Protein AF-A0A1J4S9E7-F1 (afdb_monomer)

Foldseek 3Di:
DPDFPDKDFLFWFFAFPVRDGDDAPPDPAREGAHYFVLNQVRCVVNVNNVGGDGIDTDILVNQCCCLPVHPDWYFYFLSSLVSNVVSCVSRVFAFDPVLSVVRDNPGGTGDRTPNNGHPD

Structure (mmCIF, N/CA/C/O backbone):
data_AF-A0A1J4S9E7-F1
#
_entry.id   AF-A0A1J4S9E7-F1
#
loop_
_atom_site.group_PDB
_atom_site.id
_atom_site.type_symbol
_atom_sit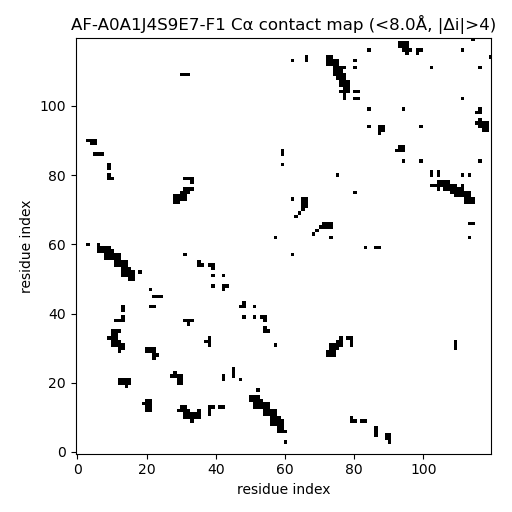e.label_atom_id
_atom_site.label_alt_id
_atom_site.label_comp_id
_atom_site.label_asym_id
_atom_site.label_entity_id
_atom_site.label_seq_id
_atom_site.pdbx_PDB_ins_code
_atom_site.Cartn_x
_atom_site.Cartn_y
_atom_site.Cartn_z
_atom_site.occupancy
_atom_site.B_iso_or_equiv
_atom_site.auth_seq_id
_atom_site.auth_comp_id
_atom_site.auth_asym_id
_atom_site.auth_atom_id
_atom_site.pdbx_PDB_model_num
ATOM 1 N N . MET A 1 1 ? -22.422 -2.153 -0.908 1.00 58.19 1 MET A N 1
ATOM 2 C CA . MET A 1 1 ? -21.519 -1.445 0.032 1.00 58.19 1 MET A CA 1
ATOM 3 C C . MET A 1 1 ? -22.190 -0.205 0.615 1.00 58.19 1 MET A C 1
ATOM 5 O O . MET A 1 1 ? -22.806 0.548 -0.131 1.00 58.19 1 MET A O 1
ATOM 9 N N . ARG A 1 2 ? -22.073 0.030 1.932 1.00 63.53 2 ARG A N 1
ATOM 10 C CA . ARG A 1 2 ? -22.443 1.323 2.545 1.00 63.53 2 ARG A CA 1
ATOM 11 C C . ARG A 1 2 ? -21.593 2.437 1.918 1.00 63.53 2 ARG A C 1
ATOM 13 O O . ARG A 1 2 ? -20.400 2.246 1.705 1.00 63.53 2 ARG A O 1
ATOM 20 N N . LYS A 1 3 ? -22.194 3.596 1.633 1.00 80.75 3 LYS A N 1
ATOM 21 C CA . LYS A 1 3 ? -21.470 4.763 1.107 1.00 80.75 3 LYS A CA 1
ATOM 22 C C . LYS A 1 3 ? -20.422 5.220 2.131 1.00 80.75 3 LYS A C 1
ATOM 24 O O . LYS A 1 3 ? -20.771 5.465 3.286 1.00 80.75 3 LYS A O 1
ATOM 29 N N . LEU A 1 4 ? -19.160 5.336 1.710 1.00 87.38 4 LEU A N 1
ATOM 30 C CA . LEU A 1 4 ? -18.090 5.880 2.550 1.00 87.38 4 LEU A CA 1
ATOM 31 C C . LEU A 1 4 ? -18.419 7.330 2.928 1.00 87.38 4 LEU A C 1
ATOM 33 O O . LEU A 1 4 ? -18.807 8.130 2.075 1.00 87.38 4 LEU A O 1
ATOM 37 N N . LYS A 1 5 ? -18.233 7.678 4.203 1.00 89.19 5 LYS A N 1
ATOM 38 C CA . LYS A 1 5 ? -18.329 9.062 4.697 1.00 89.19 5 LYS A CA 1
ATOM 39 C C . LYS A 1 5 ? -17.180 9.915 4.161 1.00 89.19 5 LYS A C 1
ATOM 41 O O . LYS A 1 5 ? -17.343 11.109 3.937 1.00 89.19 5 LYS A O 1
ATOM 46 N N . HIS A 1 6 ? -16.018 9.298 3.969 1.00 87.31 6 HIS A N 1
ATOM 47 C CA . HIS A 1 6 ? -14.810 9.939 3.476 1.00 87.31 6 HIS A CA 1
ATOM 48 C C . HIS A 1 6 ? -13.997 8.929 2.665 1.00 87.31 6 HIS A C 1
ATOM 50 O O . HIS A 1 6 ? -13.679 7.854 3.167 1.00 87.31 6 HIS A O 1
ATOM 56 N N . ASN A 1 7 ? -13.639 9.269 1.431 1.00 91.94 7 ASN A N 1
ATOM 57 C CA . ASN A 1 7 ? -12.816 8.421 0.573 1.00 91.94 7 ASN A CA 1
ATOM 58 C C . ASN A 1 7 ? -11.507 9.157 0.255 1.00 91.94 7 AS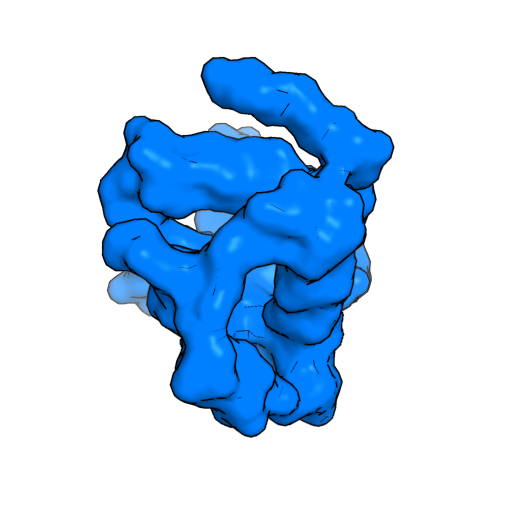N A C 1
ATOM 60 O O . ASN A 1 7 ? -11.457 9.856 -0.751 1.00 91.94 7 ASN A O 1
ATOM 64 N N . PRO A 1 8 ? -10.490 9.113 1.134 1.00 95.00 8 PRO A N 1
ATOM 65 C CA . PRO A 1 8 ? -9.207 9.744 0.858 1.00 95.00 8 PRO A CA 1
ATOM 66 C C . PRO A 1 8 ? -8.335 8.870 -0.045 1.00 95.00 8 PRO A C 1
ATOM 68 O O . PRO A 1 8 ? -8.462 7.642 -0.049 1.00 95.00 8 PRO A O 1
ATOM 71 N N . SER A 1 9 ? -7.389 9.511 -0.730 1.00 96.50 9 SER A N 1
ATOM 72 C CA . SER A 1 9 ? -6.223 8.821 -1.278 1.00 96.50 9 SER A CA 1
ATOM 73 C C . SER A 1 9 ? -5.337 8.321 -0.132 1.00 96.50 9 SER A C 1
ATOM 75 O O . SER A 1 9 ? -5.010 9.060 0.804 1.00 96.50 9 SER A O 1
ATOM 77 N N . ILE A 1 10 ? -4.984 7.042 -0.186 1.00 97.19 10 ILE A N 1
ATOM 78 C CA . ILE A 1 10 ? -4.128 6.361 0.782 1.00 97.19 10 ILE A CA 1
ATOM 79 C C . ILE A 1 10 ? -2.670 6.406 0.323 1.00 97.19 10 ILE A C 1
ATOM 81 O O . ILE A 1 10 ? -1.766 6.629 1.135 1.00 97.19 10 ILE A O 1
ATOM 85 N N . GLY A 1 11 ? -2.438 6.285 -0.981 1.00 97.00 11 GLY A N 1
ATOM 86 C CA . GLY A 1 11 ? -1.114 6.342 -1.581 1.00 97.00 11 GLY A CA 1
ATOM 87 C C . GLY A 1 11 ? -1.168 6.150 -3.087 1.00 97.00 11 GLY A C 1
ATOM 88 O O . GLY A 1 11 ? -2.184 6.439 -3.718 1.00 97.00 11 GLY A O 1
ATOM 89 N N . TYR A 1 12 ? -0.062 5.675 -3.647 1.00 97.62 12 TYR A N 1
ATOM 90 C CA . TYR A 1 12 ? 0.134 5.567 -5.083 1.00 97.62 12 TYR A CA 1
ATOM 91 C C . TYR A 1 12 ? 0.718 4.211 -5.466 1.00 97.62 12 TYR A C 1
ATOM 93 O O . TYR A 1 12 ? 1.683 3.752 -4.852 1.00 97.62 12 TYR A O 1
ATOM 101 N N . HIS A 1 13 ? 0.158 3.609 -6.509 1.00 96.50 13 HIS A N 1
ATOM 102 C CA . HIS A 1 13 ? 0.732 2.462 -7.202 1.00 96.50 13 HIS A CA 1
ATOM 103 C C . HIS A 1 13 ? 1.626 2.927 -8.345 1.00 96.50 13 HIS A C 1
ATOM 105 O O . HIS A 1 13 ? 1.322 3.914 -9.017 1.00 96.50 13 HIS A O 1
ATOM 111 N N . ALA A 1 14 ? 2.692 2.178 -8.603 1.00 96.62 14 ALA A N 1
ATOM 112 C CA . ALA A 1 14 ? 3.365 2.213 -9.892 1.00 96.62 14 ALA A CA 1
ATOM 113 C C . ALA A 1 14 ? 2.555 1.366 -10.875 1.00 96.62 14 ALA A C 1
ATOM 115 O O . ALA A 1 14 ? 2.215 0.231 -10.552 1.00 96.62 14 ALA A O 1
ATOM 116 N N . ILE A 1 15 ? 2.214 1.922 -12.034 1.00 96.56 15 ILE A N 1
ATOM 117 C CA . ILE A 1 15 ? 1.352 1.274 -13.023 1.00 96.56 15 ILE A CA 1
ATOM 118 C C . ILE A 1 15 ? 2.105 1.163 -14.343 1.00 96.56 15 ILE A C 1
ATOM 120 O O . ILE A 1 15 ? 2.751 2.125 -14.774 1.00 96.56 15 ILE A O 1
ATOM 124 N N . ASP A 1 16 ? 2.013 -0.002 -14.976 1.00 96.31 16 ASP A N 1
ATOM 125 C CA . ASP A 1 16 ? 2.622 -0.274 -16.271 1.00 96.31 16 ASP A CA 1
ATOM 126 C C . ASP A 1 16 ? 1.732 0.103 -17.465 1.00 96.31 16 ASP A C 1
ATOM 128 O O . ASP A 1 16 ? 0.592 0.555 -17.329 1.00 96.31 16 ASP A O 1
ATOM 132 N N . LYS A 1 17 ? 2.266 -0.070 -18.675 1.00 94.44 17 LYS A N 1
ATOM 133 C CA . LYS A 1 17 ? 1.553 0.222 -19.932 1.00 94.44 17 LYS A CA 1
ATOM 134 C C . LYS A 1 17 ? 0.333 -0.670 -20.181 1.00 94.44 17 LYS A C 1
ATOM 136 O O . LYS A 1 17 ? -0.493 -0.325 -21.020 1.00 94.44 17 LYS A O 1
ATOM 141 N N . THR A 1 18 ? 0.221 -1.797 -19.482 1.00 95.31 18 THR A N 1
ATOM 142 C CA . THR A 1 18 ? -0.948 -2.689 -19.518 1.00 95.31 18 THR A CA 1
ATOM 143 C C . THR A 1 18 ? -1.994 -2.324 -18.465 1.00 95.31 18 THR A C 1
ATOM 145 O O . THR A 1 18 ? -3.024 -2.984 -18.382 1.00 95.31 18 THR A O 1
ATOM 148 N N . LEU A 1 19 ? -1.759 -1.244 -17.708 1.00 92.88 19 LEU A N 1
ATOM 149 C CA . LEU A 1 19 ? -2.567 -0.798 -16.573 1.00 92.88 19 LEU A CA 1
ATOM 150 C C . LEU A 1 19 ? -2.523 -1.753 -15.370 1.00 92.88 19 LEU A C 1
ATOM 152 O O . LEU A 1 19 ? -3.424 -1.731 -14.533 1.00 92.88 19 LEU A O 1
ATOM 156 N N . SER A 1 20 ? -1.453 -2.541 -15.250 1.00 92.44 20 SER A N 1
ATOM 157 C CA . SER A 1 20 ? -1.215 -3.436 -14.115 1.00 92.44 20 SER A CA 1
ATOM 158 C C . SER A 1 20 ? -0.357 -2.759 -13.046 1.00 92.44 20 SER A C 1
ATOM 160 O O . SER A 1 20 ? 0.503 -1.927 -13.354 1.00 92.44 20 SER A O 1
ATOM 162 N N . VAL A 1 21 ? -0.580 -3.111 -11.775 1.00 93.69 21 VAL A N 1
ATOM 163 C CA . VAL A 1 21 ? 0.269 -2.654 -10.665 1.00 93.69 21 VAL A CA 1
ATOM 164 C C . VAL A 1 21 ? 1.630 -3.337 -10.762 1.00 93.69 21 VAL A C 1
ATOM 166 O O . VAL A 1 21 ? 1.728 -4.554 -10.878 1.00 93.69 21 VAL A O 1
ATOM 169 N N . MET A 1 22 ? 2.692 -2.542 -10.695 1.00 94.50 22 MET A N 1
ATOM 170 C CA . MET A 1 22 ? 4.062 -3.034 -10.692 1.00 94.50 22 MET A CA 1
ATOM 171 C C . MET A 1 22 ? 4.482 -3.447 -9.282 1.00 94.50 22 MET A C 1
ATOM 173 O O . MET A 1 22 ? 4.480 -2.625 -8.361 1.00 94.50 22 MET A O 1
ATOM 177 N N . GLY A 1 23 ? 4.909 -4.699 -9.142 1.00 92.44 23 GLY A N 1
ATOM 178 C CA . GLY A 1 23 ? 5.502 -5.248 -7.926 1.00 92.44 23 GLY A CA 1
ATOM 179 C C . GLY A 1 23 ? 6.954 -5.699 -8.123 1.00 92.44 23 GLY A C 1
ATOM 180 O O . GLY A 1 23 ? 7.471 -5.689 -9.246 1.00 92.44 23 GLY A O 1
ATOM 181 N N . PRO A 1 24 ? 7.632 -6.112 -7.037 1.00 89.94 24 PRO A N 1
ATOM 182 C CA . PRO A 1 24 ? 8.920 -6.789 -7.127 1.00 89.94 24 PRO A CA 1
ATOM 183 C C . PRO A 1 24 ? 8.847 -8.026 -8.048 1.00 89.94 24 PRO A C 1
ATOM 185 O O . PRO A 1 24 ? 7.860 -8.769 -7.985 1.00 89.94 24 PRO A O 1
ATOM 188 N N . PRO A 1 25 ? 9.879 -8.301 -8.869 1.00 87.31 25 PRO A N 1
ATOM 189 C CA . PRO A 1 25 ? 9.881 -9.451 -9.771 1.00 87.31 25 PRO A CA 1
ATOM 190 C C . PRO A 1 25 ? 9.674 -10.785 -9.042 1.00 87.31 25 PRO A C 1
ATOM 192 O O . PRO A 1 25 ? 10.276 -11.026 -7.996 1.00 87.31 25 PRO A O 1
ATOM 195 N N . GLY A 1 26 ? 8.852 -11.666 -9.619 1.00 85.69 26 GLY A N 1
ATOM 196 C CA . GLY A 1 26 ? 8.553 -12.982 -9.041 1.00 85.69 26 GLY A CA 1
ATOM 197 C C . GLY A 1 26 ? 7.620 -12.943 -7.827 1.00 85.69 26 GLY A C 1
ATOM 198 O O . GLY A 1 26 ? 7.529 -13.933 -7.106 1.00 85.69 26 GLY A O 1
ATOM 199 N N . THR A 1 27 ? 6.945 -11.817 -7.589 1.00 83.12 27 THR A N 1
ATOM 200 C CA . THR A 1 27 ? 5.983 -11.657 -6.496 1.00 83.12 27 THR A CA 1
ATOM 201 C C . THR A 1 27 ? 4.623 -11.216 -7.029 1.00 83.12 27 THR A C 1
ATOM 203 O O .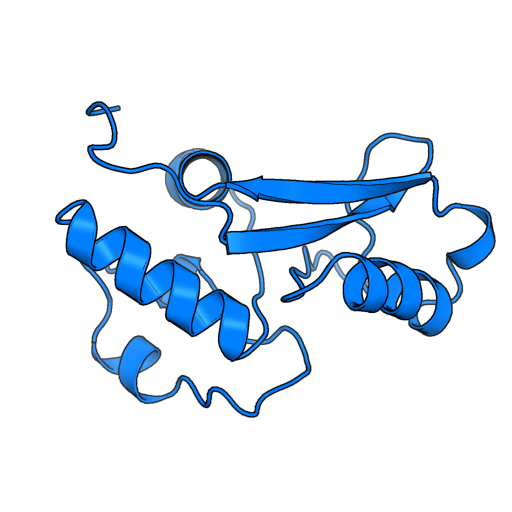 THR A 1 27 ? 4.543 -10.562 -8.064 1.00 83.12 27 THR A O 1
ATOM 206 N N . GLU A 1 28 ? 3.559 -11.539 -6.297 1.00 81.56 28 GLU A N 1
ATOM 207 C CA . GLU A 1 28 ? 2.188 -11.071 -6.571 1.00 81.56 28 GLU A CA 1
ATOM 208 C C . GLU A 1 28 ? 1.825 -9.855 -5.702 1.00 81.56 28 GLU A C 1
ATOM 210 O O . GLU A 1 28 ? 0.663 -9.597 -5.389 1.00 81.56 28 GLU A O 1
ATOM 215 N N . LEU A 1 29 ? 2.839 -9.124 -5.233 1.00 84.00 29 LEU A N 1
ATOM 216 C CA . LEU A 1 29 ? 2.639 -8.014 -4.314 1.00 84.00 29 LEU A CA 1
ATOM 217 C C . LEU A 1 29 ? 2.122 -6.788 -5.063 1.00 84.00 29 LEU A C 1
ATOM 219 O O . LEU A 1 29 ? 2.689 -6.388 -6.079 1.00 84.00 29 LEU A O 1
ATOM 223 N N . ASN A 1 30 ? 1.110 -6.139 -4.483 1.00 89.62 30 ASN A N 1
ATOM 224 C CA . ASN A 1 30 ? 0.591 -4.849 -4.933 1.00 89.62 30 ASN A CA 1
ATOM 225 C C . ASN A 1 30 ? 1.066 -3.734 -3.986 1.00 89.62 30 ASN A C 1
ATOM 227 O O . ASN A 1 30 ? 0.356 -3.393 -3.030 1.00 89.62 30 ASN A O 1
ATOM 231 N N . PRO A 1 31 ? 2.274 -3.178 -4.196 1.00 93.69 31 PRO A N 1
ATOM 232 C CA . PRO A 1 31 ? 2.845 -2.181 -3.305 1.00 93.69 31 PRO A CA 1
ATOM 233 C C . PRO A 1 31 ? 2.196 -0.807 -3.482 1.00 93.69 31 PRO A C 1
ATOM 235 O O . PRO A 1 31 ? 1.928 -0.355 -4.599 1.00 93.69 31 PRO A O 1
ATOM 238 N N . VAL A 1 32 ? 2.010 -0.109 -2.365 1.00 96.25 32 VAL A N 1
ATOM 239 C CA . VAL A 1 32 ? 1.513 1.269 -2.303 1.00 96.25 32 VAL A CA 1
ATOM 240 C C . VAL A 1 32 ? 2.516 2.144 -1.580 1.00 96.25 32 VAL A C 1
ATOM 242 O O . VAL A 1 32 ? 2.962 1.822 -0.477 1.00 96.25 32 VAL A O 1
ATOM 245 N N . PHE A 1 33 ? 2.794 3.298 -2.178 1.00 95.31 33 PHE A N 1
ATOM 246 C CA . PHE A 1 33 ? 3.762 4.260 -1.670 1.00 95.31 33 PHE A CA 1
ATOM 247 C C . PHE A 1 33 ? 3.115 5.591 -1.305 1.00 95.31 33 PHE A C 1
ATOM 249 O O . PHE A 1 33 ? 2.133 6.028 -1.912 1.00 95.31 33 PHE A O 1
ATOM 256 N N . ALA A 1 34 ? 3.704 6.287 -0.334 1.00 94.50 34 ALA A N 1
ATOM 257 C CA . ALA A 1 34 ? 3.157 7.539 0.183 1.00 94.50 34 ALA A CA 1
ATOM 258 C C . ALA A 1 34 ? 3.077 8.691 -0.835 1.00 94.50 34 ALA A C 1
ATOM 260 O O . ALA A 1 34 ? 2.262 9.604 -0.639 1.00 94.50 34 ALA A O 1
ATOM 261 N N . THR A 1 35 ? 3.911 8.679 -1.881 1.00 94.94 35 THR A N 1
ATOM 262 C CA . THR A 1 35 ? 4.008 9.743 -2.896 1.00 94.94 35 THR A CA 1
ATOM 263 C C . THR A 1 35 ? 4.144 9.174 -4.311 1.00 94.94 35 THR A C 1
ATOM 265 O O . THR A 1 35 ? 4.537 8.019 -4.492 1.00 94.94 35 THR A O 1
ATOM 268 N N . LYS A 1 36 ? 3.838 9.999 -5.323 1.00 96.31 36 LYS A N 1
ATOM 269 C CA . LYS A 1 36 ? 3.972 9.634 -6.745 1.00 96.31 36 LYS A CA 1
ATOM 270 C C . LYS A 1 36 ? 5.424 9.337 -7.110 1.00 96.31 36 LYS A C 1
ATOM 272 O O . LYS A 1 36 ? 5.698 8.406 -7.862 1.00 96.31 36 LYS A O 1
ATOM 277 N N . GLU A 1 37 ? 6.344 10.113 -6.552 1.00 96.12 37 GLU A N 1
ATOM 278 C CA . GLU A 1 37 ? 7.782 10.005 -6.780 1.00 96.12 37 GLU A CA 1
ATOM 279 C C . GLU A 1 37 ? 8.297 8.654 -6.288 1.00 96.12 37 GLU A C 1
ATOM 281 O O . GLU A 1 37 ? 8.957 7.949 -7.042 1.00 96.12 37 GLU A O 1
ATOM 286 N N . LYS A 1 38 ? 7.893 8.231 -5.084 1.00 95.00 38 LYS A N 1
ATOM 287 C CA . LYS A 1 38 ? 8.267 6.921 -4.538 1.00 95.00 38 LYS A CA 1
ATOM 288 C C . LYS A 1 38 ? 7.721 5.757 -5.358 1.00 95.00 38 LYS A C 1
ATOM 290 O O . LYS A 1 38 ? 8.436 4.787 -5.581 1.00 95.00 38 LYS A O 1
ATOM 295 N N . ALA A 1 39 ? 6.480 5.855 -5.838 1.00 95.50 39 ALA A N 1
ATOM 296 C CA . ALA A 1 39 ? 5.925 4.846 -6.737 1.00 95.50 39 ALA A CA 1
ATOM 297 C C . ALA A 1 39 ?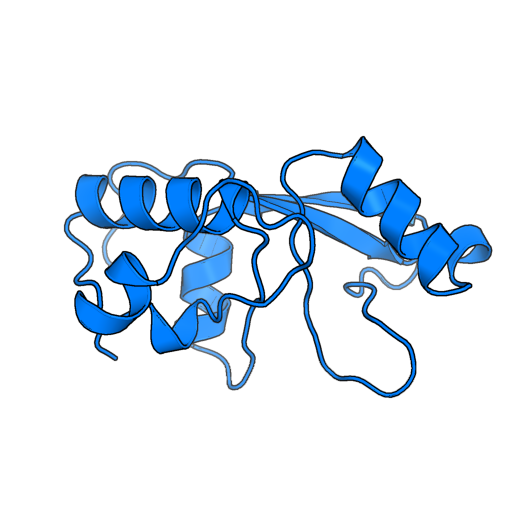 6.758 4.741 -8.027 1.00 95.50 39 ALA A C 1
ATOM 299 O O . ALA A 1 39 ? 7.147 3.650 -8.438 1.00 95.50 39 ALA A O 1
ATOM 300 N N . ARG A 1 40 ? 7.126 5.875 -8.631 1.00 96.19 40 ARG A N 1
ATOM 301 C CA . ARG A 1 40 ? 8.006 5.888 -9.807 1.00 96.19 40 ARG A CA 1
ATOM 302 C C . ARG A 1 40 ? 9.393 5.306 -9.511 1.00 96.19 40 ARG A C 1
ATOM 304 O O . ARG A 1 40 ? 9.909 4.521 -10.302 1.00 96.19 40 ARG A O 1
ATOM 311 N N . GLU A 1 41 ? 9.997 5.670 -8.385 1.00 95.69 41 GLU A N 1
ATOM 312 C CA . GLU A 1 41 ? 11.290 5.131 -7.952 1.00 95.69 41 GLU A CA 1
ATOM 313 C C . GLU A 1 41 ? 11.228 3.617 -7.725 1.00 95.69 41 GLU A C 1
ATOM 315 O O . GLU A 1 41 ? 12.169 2.907 -8.077 1.00 95.69 41 GLU A O 1
ATOM 320 N N . ALA A 1 42 ? 10.111 3.097 -7.213 1.00 93.69 42 ALA A N 1
ATOM 321 C CA . ALA A 1 42 ? 9.914 1.665 -7.041 1.00 93.69 42 ALA A CA 1
ATOM 322 C C . ALA A 1 42 ? 9.973 0.907 -8.373 1.00 93.69 42 ALA A C 1
ATOM 324 O O . ALA A 1 42 ? 10.687 -0.089 -8.455 1.00 93.69 42 ALA A O 1
ATOM 325 N N . ALA A 1 43 ? 9.345 1.422 -9.437 1.00 94.06 43 ALA A N 1
ATOM 326 C CA . ALA A 1 43 ? 9.450 0.823 -10.772 1.00 94.06 43 ALA A CA 1
ATOM 327 C C . ALA A 1 43 ? 10.911 0.706 -11.235 1.00 94.06 43 ALA A C 1
ATOM 329 O O . ALA A 1 43 ? 11.318 -0.320 -11.782 1.00 94.06 43 ALA A O 1
ATOM 330 N N . LYS A 1 44 ? 11.738 1.718 -10.944 1.00 95.19 44 LYS A N 1
ATOM 331 C CA . LYS A 1 44 ? 13.180 1.663 -11.204 1.00 95.19 44 LYS A CA 1
ATOM 332 C C . LYS A 1 44 ? 13.888 0.607 -10.356 1.00 95.19 44 LYS A C 1
ATOM 334 O O . LYS A 1 44 ? 14.677 -0.163 -10.899 1.00 95.19 44 LYS A O 1
ATOM 339 N N . ARG A 1 45 ? 13.591 0.525 -9.055 1.00 93.69 45 ARG A N 1
ATOM 340 C CA . ARG A 1 45 ? 14.158 -0.500 -8.152 1.00 93.69 45 ARG A CA 1
ATOM 341 C C . ARG A 1 45 ? 13.806 -1.923 -8.586 1.00 93.69 45 ARG A C 1
ATOM 343 O O . ARG A 1 45 ? 14.617 -2.822 -8.408 1.00 93.69 45 ARG A O 1
ATOM 350 N N . TYR A 1 46 ? 12.634 -2.115 -9.182 1.00 93.12 46 TYR A N 1
ATOM 351 C CA . TYR A 1 46 ? 12.173 -3.408 -9.691 1.00 93.12 46 TYR A CA 1
ATOM 352 C C . TYR A 1 46 ? 12.711 -3.744 -11.088 1.00 93.12 46 TYR A C 1
ATOM 354 O O . TYR A 1 46 ? 12.421 -4.816 -11.607 1.00 93.12 46 TYR A O 1
ATOM 362 N N . GLY A 1 47 ? 13.496 -2.854 -11.708 1.00 94.38 47 GLY A N 1
ATOM 363 C CA . GLY A 1 47 ? 13.991 -3.043 -13.074 1.00 94.38 47 GLY A CA 1
ATOM 364 C C . GLY A 1 47 ? 12.920 -2.854 -14.156 1.00 94.38 47 GLY A C 1
ATOM 365 O O . GLY A 1 47 ? 13.152 -3.216 -15.305 1.00 94.38 47 GLY A O 1
ATOM 366 N N . LEU A 1 48 ? 11.775 -2.257 -13.809 1.00 93.56 48 LEU A N 1
ATOM 367 C CA . LEU A 1 48 ? 10.597 -2.064 -14.666 1.00 93.56 48 LEU A CA 1
ATOM 368 C C . LEU A 1 48 ? 10.450 -0.613 -15.164 1.00 93.56 48 LEU A C 1
ATOM 370 O O . LEU A 1 48 ? 9.402 -0.222 -15.669 1.00 93.56 48 LEU A O 1
ATOM 374 N N . GLU A 1 49 ? 11.491 0.220 -15.045 1.00 95.38 49 GLU A N 1
ATOM 375 C CA . GLU A 1 49 ? 11.438 1.650 -15.409 1.00 95.38 49 GLU A CA 1
ATOM 376 C C . GLU A 1 49 ? 10.969 1.890 -16.854 1.00 95.38 49 GLU A C 1
ATOM 378 O O . GLU A 1 49 ? 10.264 2.859 -17.125 1.00 95.38 49 GLU A O 1
ATOM 383 N N . LYS A 1 50 ? 11.322 0.995 -17.785 1.00 95.44 50 LYS A N 1
ATOM 384 C CA . LYS A 1 50 ? 10.939 1.106 -19.204 1.00 95.44 50 LYS A CA 1
ATOM 385 C C . LYS A 1 50 ? 9.450 0.861 -19.452 1.00 95.44 50 LYS A C 1
ATOM 387 O O . LYS A 1 50 ? 8.913 1.334 -20.459 1.00 95.44 50 LYS A O 1
ATOM 392 N N . ASP A 1 51 ? 8.806 0.136 -18.549 1.00 95.88 51 ASP A N 1
ATOM 393 C CA . ASP A 1 51 ? 7.398 -0.237 -18.634 1.00 95.88 51 ASP A CA 1
ATOM 394 C C . ASP A 1 51 ? 6.514 0.679 -17.793 1.00 95.88 51 ASP A C 1
ATOM 396 O O . ASP A 1 51 ? 5.293 0.645 -17.939 1.00 95.88 51 ASP A O 1
ATOM 400 N N . PHE A 1 52 ? 7.120 1.539 -16.963 1.00 96.75 52 PHE A N 1
ATOM 401 C CA . PHE A 1 52 ? 6.406 2.504 -16.140 1.00 96.75 52 PHE A CA 1
ATOM 402 C C . PHE A 1 52 ? 5.577 3.436 -17.020 1.00 96.75 52 PHE A C 1
ATOM 404 O O . PHE A 1 52 ? 6.094 4.106 -17.918 1.00 96.75 52 PHE A O 1
ATOM 411 N N . PHE A 1 53 ? 4.283 3.491 -16.733 1.00 97.56 53 PHE A N 1
ATOM 412 C CA . PHE A 1 53 ? 3.338 4.362 -17.408 1.00 97.56 53 PHE A CA 1
ATOM 413 C C . PHE A 1 53 ? 2.962 5.547 -16.521 1.00 97.56 53 PHE A C 1
ATOM 415 O O . PHE A 1 53 ? 3.118 6.698 -16.929 1.00 97.56 53 PHE A O 1
ATOM 422 N N . MET A 1 54 ? 2.508 5.287 -15.291 1.00 97.75 54 MET A N 1
ATOM 423 C CA . MET A 1 54 ? 2.088 6.347 -14.372 1.00 97.75 54 MET A CA 1
ATOM 424 C C . MET A 1 54 ? 2.126 5.931 -12.898 1.00 97.75 54 MET A C 1
ATOM 426 O O . MET A 1 54 ? 2.185 4.752 -12.562 1.00 97.75 54 MET A O 1
ATOM 430 N N . ALA A 1 55 ? 2.035 6.928 -12.013 1.00 97.38 55 ALA A N 1
ATOM 431 C CA . ALA A 1 55 ? 1.734 6.724 -10.600 1.00 97.38 55 ALA A CA 1
ATOM 432 C C . ALA A 1 55 ? 0.233 6.968 -10.356 1.00 97.38 55 ALA A C 1
ATOM 434 O O . ALA A 1 55 ? -0.224 8.114 -10.424 1.00 97.38 55 ALA A O 1
ATOM 435 N N . GLY A 1 56 ? -0.532 5.903 -10.113 1.00 96.50 56 GLY A N 1
ATOM 436 C CA . GLY A 1 56 ? -1.986 5.957 -9.927 1.00 96.50 56 GLY A CA 1
ATOM 437 C C . GLY A 1 56 ? -2.389 6.041 -8.459 1.00 96.50 56 GLY A C 1
ATOM 438 O O . GLY A 1 56 ? -1.807 5.367 -7.618 1.00 96.50 56 GLY A O 1
ATOM 439 N N . GLU A 1 57 ? -3.384 6.869 -8.146 1.00 96.75 57 GLU A N 1
ATOM 440 C CA . GLU A 1 57 ? -3.893 7.031 -6.780 1.00 96.75 57 GLU A CA 1
ATOM 441 C C . GLU A 1 57 ? -4.695 5.814 -6.324 1.00 96.75 57 GLU A C 1
ATOM 443 O O . GLU A 1 57 ? -5.660 5.413 -6.977 1.00 96.75 57 GLU A O 1
ATOM 448 N N . LEU A 1 58 ? -4.350 5.284 -5.152 1.00 96.31 58 LEU A N 1
ATOM 449 C CA . LEU A 1 58 ? -5.149 4.284 -4.464 1.00 96.31 58 LEU A CA 1
ATOM 450 C C . LEU A 1 58 ? -6.019 4.953 -3.402 1.00 96.31 58 LEU A C 1
ATOM 452 O O . LEU A 1 58 ? -5.528 5.477 -2.402 1.00 96.31 58 LEU A O 1
ATOM 456 N N . TRP A 1 59 ? -7.327 4.883 -3.603 1.00 96.56 59 TRP A N 1
ATOM 457 C CA . TRP A 1 59 ? -8.338 5.423 -2.698 1.00 96.56 59 TRP A CA 1
ATOM 458 C C . TRP A 1 59 ? -8.797 4.360 -1.697 1.00 96.56 59 TRP A C 1
ATOM 460 O O . TRP A 1 59 ? -8.753 3.170 -2.010 1.00 96.56 59 TRP A O 1
ATOM 470 N N . LEU A 1 60 ? -9.310 4.764 -0.526 1.00 95.69 60 LEU A N 1
ATOM 471 C CA . LEU A 1 60 ? -9.853 3.821 0.468 1.00 95.69 60 LEU A CA 1
ATOM 472 C C . LEU A 1 60 ? -10.872 2.854 -0.155 1.00 95.69 60 LEU A C 1
ATOM 474 O O . LEU A 1 60 ? -10.813 1.658 0.096 1.00 95.69 60 LEU A O 1
ATOM 478 N N . GLY A 1 61 ? -11.787 3.358 -0.985 1.00 93.44 61 GLY A N 1
ATOM 479 C CA . GLY A 1 61 ? -12.770 2.522 -1.675 1.00 93.44 61 GLY A CA 1
ATOM 480 C C . GLY A 1 61 ? -12.137 1.467 -2.586 1.00 93.44 61 GLY A C 1
ATOM 481 O O . GLY A 1 61 ? -12.640 0.352 -2.640 1.00 93.44 61 GLY A O 1
ATOM 482 N N . GLY A 1 62 ? -11.014 1.792 -3.235 1.00 92.38 62 GLY A N 1
ATOM 483 C CA . GLY A 1 62 ? -10.248 0.833 -4.034 1.00 92.38 62 GLY A CA 1
ATOM 484 C C . GLY A 1 62 ? -9.603 -0.249 -3.168 1.00 92.38 62 GLY A C 1
ATOM 485 O O . GLY A 1 62 ? -9.709 -1.424 -3.496 1.00 92.38 62 GLY A O 1
ATOM 486 N N . VAL A 1 63 ? -9.029 0.129 -2.016 1.00 93.44 63 VAL A N 1
ATOM 487 C CA . VAL A 1 63 ? -8.483 -0.840 -1.045 1.00 93.44 63 VAL A CA 1
ATOM 488 C C . VAL A 1 63 ? -9.564 -1.814 -0.590 1.00 93.44 63 VAL A C 1
ATOM 490 O O . VAL A 1 63 ? -9.358 -3.021 -0.609 1.00 93.44 63 VAL A O 1
ATOM 493 N N . LEU A 1 64 ? -10.723 -1.292 -0.183 1.00 92.00 64 LEU A N 1
ATOM 494 C CA . LEU A 1 64 ? -11.811 -2.119 0.332 1.00 92.00 64 LEU A CA 1
ATOM 495 C C . LEU A 1 64 ? -12.389 -3.042 -0.739 1.00 92.00 64 LEU A C 1
ATOM 497 O O . LEU A 1 64 ? -12.709 -4.173 -0.405 1.00 92.00 64 LEU A O 1
ATOM 501 N N . GLY A 1 65 ? -12.479 -2.596 -1.996 1.00 89.56 65 GLY A N 1
ATOM 502 C CA . GLY A 1 65 ? -12.903 -3.459 -3.100 1.00 89.56 65 GLY A CA 1
ATOM 503 C C . GLY A 1 65 ? -11.975 -4.663 -3.275 1.00 89.56 65 GLY A C 1
ATOM 504 O O . GLY A 1 65 ? -12.447 -5.787 -3.359 1.00 89.56 65 GLY A O 1
ATOM 505 N N . VAL A 1 66 ? -10.655 -4.456 -3.225 1.00 88.38 66 VAL A N 1
ATOM 506 C CA . VAL A 1 66 ? -9.693 -5.569 -3.309 1.00 88.38 66 VAL A CA 1
ATOM 507 C C . VAL A 1 66 ? -9.779 -6.478 -2.083 1.00 88.38 66 VAL A C 1
ATOM 509 O O . VAL A 1 66 ? -9.832 -7.694 -2.208 1.00 88.38 66 VAL A O 1
ATOM 512 N N . VAL A 1 67 ? -9.798 -5.916 -0.874 1.00 88.00 67 VAL A N 1
ATOM 513 C CA . VAL A 1 67 ? -9.740 -6.748 0.336 1.00 88.00 67 VAL A CA 1
ATOM 514 C C . VAL A 1 67 ? -11.055 -7.506 0.590 1.00 88.00 67 VAL A C 1
ATOM 516 O O . VAL A 1 67 ? -11.024 -8.629 1.093 1.00 88.00 67 VAL A O 1
ATOM 519 N N . LEU A 1 68 ? -12.211 -6.913 0.288 1.00 85.81 68 LEU A N 1
ATOM 520 C CA . LEU A 1 68 ? -13.519 -7.511 0.588 1.00 85.81 68 LEU A CA 1
ATOM 521 C C . LEU A 1 68 ? -14.057 -8.381 -0.545 1.00 85.81 68 LEU A C 1
ATOM 523 O O . LEU A 1 68 ? -14.695 -9.393 -0.264 1.00 85.81 68 LEU A O 1
ATOM 527 N N . ASP A 1 69 ? -13.824 -7.975 -1.792 1.00 83.31 69 ASP A N 1
ATOM 528 C CA . ASP A 1 69 ? -14.486 -8.561 -2.958 1.00 83.31 69 ASP A CA 1
ATOM 529 C C . ASP A 1 69 ? -13.513 -9.334 -3.869 1.00 83.31 69 ASP A C 1
ATOM 531 O O . ASP A 1 69 ? -13.948 -9.949 -4.842 1.00 83.31 69 ASP A O 1
ATOM 535 N N . ASP A 1 70 ? -12.214 -9.340 -3.549 1.00 80.50 70 ASP A N 1
ATOM 536 C CA . ASP A 1 70 ? -11.168 -10.041 -4.297 1.00 80.50 70 ASP A CA 1
ATOM 537 C C . ASP A 1 70 ? -10.275 -10.899 -3.369 1.00 80.50 70 ASP A C 1
ATOM 539 O O . ASP A 1 70 ? -10.297 -10.793 -2.136 1.00 80.50 70 ASP A O 1
ATOM 543 N N . VAL A 1 71 ? -9.481 -11.790 -3.967 1.00 76.31 71 VAL A N 1
ATOM 544 C CA . VAL A 1 71 ? -8.535 -12.695 -3.288 1.00 76.31 71 VAL A CA 1
ATOM 545 C C . VAL A 1 71 ? -7.202 -11.988 -2.988 1.00 76.31 71 VAL A C 1
ATOM 547 O O . VAL A 1 71 ? -6.402 -12.467 -2.186 1.00 76.31 71 VAL A O 1
ATOM 550 N N . GLY A 1 72 ? -6.968 -10.822 -3.597 1.00 80.12 72 GLY A N 1
ATOM 551 C CA . GLY A 1 72 ? -5.724 -10.068 -3.476 1.00 80.12 72 GLY A CA 1
ATOM 552 C C . GLY A 1 72 ? -5.481 -9.424 -2.107 1.00 80.12 72 GLY A C 1
ATOM 553 O O . GLY A 1 72 ? -6.347 -9.353 -1.231 1.00 80.12 72 GLY A O 1
ATOM 554 N N . ASP A 1 73 ? -4.270 -8.905 -1.935 1.00 87.81 73 ASP A N 1
ATOM 555 C CA . ASP A 1 73 ? -3.904 -8.022 -0.831 1.00 87.81 73 ASP A CA 1
ATOM 556 C C . ASP A 1 73 ? -3.121 -6.820 -1.364 1.00 87.81 73 ASP A C 1
ATOM 558 O O . ASP A 1 73 ? -2.558 -6.841 -2.464 1.00 87.81 73 ASP A O 1
ATOM 562 N N . ILE A 1 74 ? -3.111 -5.756 -0.571 1.00 92.19 74 ILE A N 1
ATOM 563 C CA . ILE A 1 74 ? -2.397 -4.520 -0.854 1.00 92.19 74 ILE A CA 1
ATOM 564 C C . ILE A 1 74 ? -1.423 -4.277 0.287 1.00 92.19 74 ILE A C 1
ATOM 566 O O . ILE A 1 74 ? -1.819 -4.203 1.454 1.00 92.19 74 ILE A O 1
ATOM 570 N N . GLN A 1 75 ? -0.151 -4.107 -0.058 1.00 93.88 75 GLN A N 1
ATOM 571 C CA . GLN A 1 75 ? 0.893 -3.824 0.915 1.00 93.88 75 GLN A CA 1
ATOM 572 C C . GLN A 1 75 ? 1.203 -2.337 0.956 1.00 93.88 75 GLN A C 1
ATOM 574 O O . GLN A 1 75 ? 1.381 -1.687 -0.074 1.00 93.88 75 GLN A O 1
ATOM 579 N N . MET A 1 76 ? 1.287 -1.800 2.167 1.00 95.06 76 MET A N 1
ATOM 580 C CA . MET A 1 76 ? 1.508 -0.381 2.413 1.00 95.06 76 MET A CA 1
ATOM 581 C C . MET A 1 76 ? 2.832 -0.137 3.127 1.00 95.06 76 MET A C 1
ATOM 583 O O . MET A 1 76 ? 3.228 -0.912 4.004 1.00 95.06 76 MET A O 1
ATOM 587 N N . ASP A 1 77 ? 3.494 0.966 2.767 1.00 94.62 77 ASP A N 1
ATOM 588 C CA . ASP A 1 77 ? 4.528 1.570 3.611 1.00 94.62 77 ASP A CA 1
ATOM 589 C C . ASP A 1 77 ? 3.916 2.122 4.918 1.00 94.62 77 ASP A C 1
ATOM 591 O O . ASP A 1 77 ? 2.689 2.166 5.093 1.00 94.62 77 ASP A O 1
ATOM 595 N N . GLY A 1 78 ? 4.756 2.554 5.860 1.00 96.19 78 GLY A N 1
ATOM 596 C CA . GLY A 1 78 ? 4.302 3.030 7.169 1.00 96.19 78 GLY A CA 1
ATOM 597 C C . GLY A 1 78 ? 3.357 4.233 7.103 1.00 96.19 78 GLY A C 1
ATOM 598 O O . GLY A 1 78 ? 2.379 4.325 7.853 1.00 96.19 78 GLY A O 1
ATOM 599 N N . VAL A 1 79 ? 3.604 5.161 6.178 1.00 96.94 79 VAL A N 1
ATOM 600 C CA . VAL A 1 79 ? 2.793 6.376 6.020 1.00 96.94 79 VAL A CA 1
ATOM 601 C C . VAL A 1 79 ? 1.430 6.041 5.414 1.00 96.94 79 VAL A C 1
ATOM 603 O O . VAL A 1 79 ? 0.405 6.553 5.882 1.00 96.94 79 VAL A O 1
ATOM 606 N N . CYS A 1 80 ? 1.396 5.180 4.400 1.00 97.69 80 CYS A N 1
ATOM 607 C CA . CYS A 1 80 ? 0.175 4.673 3.786 1.00 97.69 80 CYS A CA 1
ATOM 608 C C . CYS A 1 80 ? -0.662 3.872 4.782 1.00 97.69 80 CYS A C 1
ATOM 610 O O . CYS A 1 80 ? -1.854 4.153 4.915 1.00 97.69 80 CYS A O 1
ATOM 612 N N . ALA A 1 81 ? -0.046 2.981 5.562 1.00 97.56 81 ALA A N 1
ATOM 613 C CA . ALA A 1 81 ? -0.730 2.217 6.602 1.00 97.56 81 ALA A CA 1
ATOM 614 C C . ALA A 1 81 ? -1.394 3.145 7.636 1.00 97.56 81 ALA A C 1
ATOM 616 O O . ALA A 1 81 ? -2.573 2.994 7.959 1.00 97.56 81 ALA A O 1
ATOM 617 N N . GLN A 1 82 ? -0.705 4.202 8.082 1.00 97.56 82 GLN A N 1
ATOM 618 C CA . GLN A 1 82 ? -1.322 5.197 8.964 1.00 97.56 82 GLN A CA 1
ATOM 619 C C . GLN A 1 82 ? -2.477 5.968 8.312 1.00 97.56 82 GLN A C 1
ATOM 621 O O . GLN A 1 82 ? -3.475 6.274 8.973 1.00 97.56 82 GLN A O 1
ATOM 626 N N . ARG A 1 83 ? -2.352 6.343 7.032 1.00 97.44 83 ARG A N 1
ATOM 627 C CA . ARG A 1 83 ? -3.445 6.995 6.290 1.00 97.44 83 ARG A CA 1
ATOM 628 C C . ARG A 1 83 ? -4.656 6.071 6.205 1.00 97.44 83 ARG A C 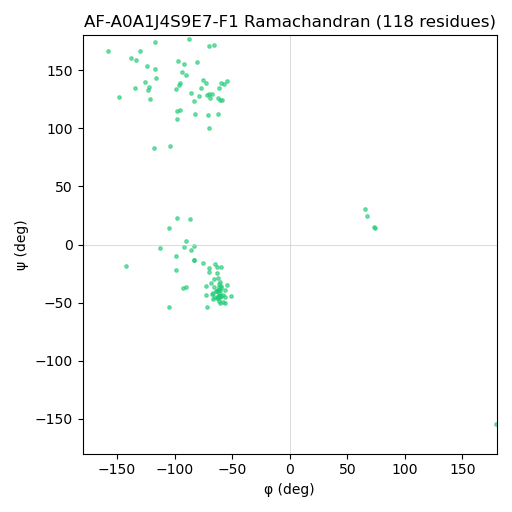1
ATOM 630 O O . ARG A 1 83 ? -5.764 6.530 6.474 1.00 97.44 83 ARG A O 1
ATOM 637 N N . PHE A 1 84 ? -4.433 4.794 5.915 1.00 97.31 84 PHE A N 1
ATOM 638 C CA . PHE A 1 84 ? -5.460 3.762 5.859 1.00 97.31 84 PHE A CA 1
ATOM 639 C C . PHE A 1 84 ? -6.178 3.587 7.197 1.00 97.31 84 PHE A C 1
ATOM 641 O O . PHE A 1 84 ? -7.403 3.692 7.243 1.00 97.31 84 PHE A O 1
ATOM 648 N N . VAL A 1 85 ? -5.435 3.438 8.296 1.00 97.00 85 VAL A N 1
ATOM 649 C CA . VAL A 1 85 ? -5.991 3.334 9.656 1.00 97.00 85 VAL A CA 1
ATOM 650 C C . V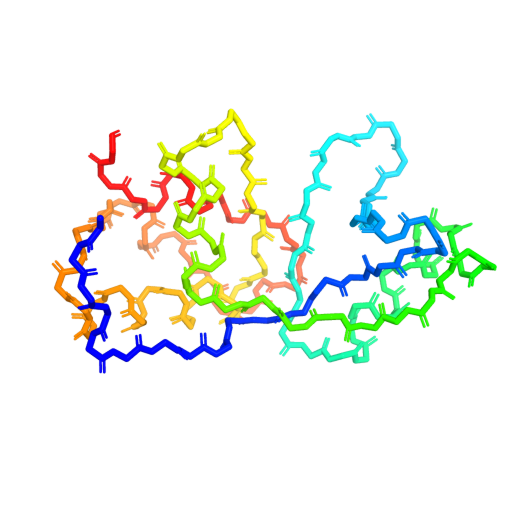AL A 1 85 ? -6.875 4.537 9.984 1.00 97.00 85 VAL A C 1
ATOM 652 O O . VAL A 1 85 ? -8.034 4.373 10.371 1.00 97.00 85 VAL A O 1
ATOM 655 N N . ARG A 1 86 ? -6.380 5.761 9.759 1.00 96.94 86 ARG A N 1
ATOM 656 C CA . ARG A 1 86 ? -7.162 6.987 9.999 1.00 96.94 86 ARG A CA 1
ATOM 657 C C . ARG A 1 86 ? -8.414 7.050 9.123 1.00 96.94 86 ARG A C 1
ATOM 659 O O . ARG A 1 86 ? -9.466 7.499 9.580 1.00 96.94 86 ARG A O 1
ATOM 666 N N . ALA A 1 87 ? -8.316 6.622 7.867 1.00 96.44 87 ALA A N 1
ATOM 667 C CA . ALA A 1 87 ? -9.441 6.601 6.943 1.00 96.44 87 ALA A CA 1
ATOM 668 C C . ALA A 1 87 ? -10.505 5.580 7.376 1.00 96.44 87 ALA A C 1
ATOM 670 O O . ALA A 1 87 ? -11.692 5.909 7.378 1.00 96.44 87 ALA A O 1
ATOM 671 N N . CYS A 1 88 ? -10.096 4.392 7.820 1.00 95.62 88 CYS A N 1
ATOM 672 C CA . CYS A 1 88 ? -10.992 3.371 8.359 1.00 95.62 88 CYS A CA 1
ATOM 673 C C . CYS A 1 88 ? -11.717 3.866 9.614 1.00 95.62 88 CYS A C 1
ATOM 675 O O . CYS A 1 88 ? -12.947 3.836 9.659 1.00 95.62 88 CYS A O 1
ATOM 677 N N . GLN A 1 89 ? -10.989 4.450 10.571 1.00 95.19 89 GLN A N 1
ATOM 678 C CA . GLN A 1 89 ? -11.568 5.035 11.787 1.00 95.19 89 GLN A CA 1
ATOM 679 C C . GLN A 1 89 ? -12.624 6.105 11.473 1.00 95.19 89 GLN A C 1
ATOM 681 O O . GLN A 1 89 ? -13.725 6.072 12.019 1.00 95.19 89 GLN A O 1
ATOM 686 N N . ARG A 1 90 ? -12.342 7.021 10.534 1.00 95.31 90 ARG A N 1
ATOM 687 C CA . ARG A 1 90 ? -13.302 8.060 10.101 1.00 95.31 90 ARG A CA 1
ATOM 688 C C . ARG A 1 90 ? -14.566 7.488 9.458 1.00 95.31 90 ARG A C 1
ATOM 690 O O . ARG A 1 90 ? -15.626 8.111 9.525 1.00 95.31 90 ARG A O 1
ATOM 697 N N . ASN A 1 91 ? -14.460 6.321 8.833 1.00 94.12 91 ASN A N 1
ATOM 698 C CA . ASN A 1 91 ? -15.589 5.630 8.219 1.00 94.12 91 ASN A CA 1
ATOM 699 C C . ASN A 1 91 ? -16.281 4.637 9.166 1.00 94.12 91 ASN A C 1
ATOM 701 O O . ASN A 1 91 ? -17.301 4.072 8.780 1.00 94.12 91 ASN A O 1
ATOM 705 N N . GLY A 1 92 ? -15.786 4.463 10.398 1.00 93.62 92 GLY A N 1
ATOM 706 C CA . GLY A 1 92 ? -16.300 3.462 11.336 1.00 93.62 92 GLY A CA 1
ATOM 707 C C . GLY A 1 92 ? -16.066 2.027 10.859 1.00 93.62 92 GLY A C 1
ATOM 708 O O . GLY A 1 92 ? -16.899 1.165 11.116 1.00 93.62 92 GLY A O 1
ATOM 709 N N . ILE A 1 93 ? -14.982 1.798 10.115 1.00 93.56 93 ILE A N 1
ATOM 710 C CA . ILE A 1 93 ? -14.545 0.472 9.674 1.00 93.56 93 ILE A CA 1
ATOM 711 C C . ILE A 1 93 ? -13.694 -0.128 10.789 1.00 93.56 93 ILE A C 1
ATOM 713 O O . ILE A 1 93 ? -12.789 0.531 11.309 1.00 93.56 93 ILE A O 1
ATOM 717 N N . GLU A 1 94 ? -14.013 -1.361 11.162 1.00 94.81 94 GLU A N 1
ATOM 718 C CA . GLU A 1 94 ? -13.333 -2.064 12.239 1.00 94.81 94 GLU A CA 1
ATOM 719 C C . GLU A 1 94 ? -11.922 -2.497 11.815 1.00 94.81 94 GLU A C 1
ATOM 721 O O . GLU A 1 94 ? -11.677 -2.896 10.676 1.00 94.81 94 GLU A O 1
ATOM 726 N N . LEU A 1 95 ? -10.973 -2.344 12.737 1.00 96.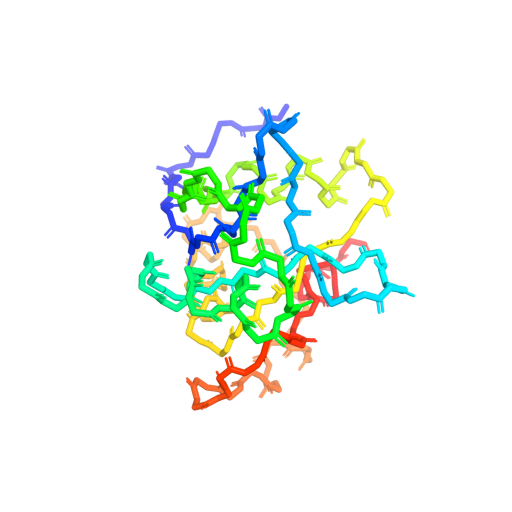38 95 LEU A N 1
ATOM 727 C CA . LEU A 1 95 ? -9.547 -2.546 12.502 1.00 96.38 95 LEU A CA 1
ATOM 728 C C . LEU A 1 95 ? -8.986 -3.533 13.517 1.00 96.38 95 LEU A C 1
ATOM 730 O O . LEU A 1 95 ? -9.281 -3.437 14.715 1.00 96.38 95 LEU A O 1
ATOM 734 N N . ASN A 1 96 ? -8.107 -4.417 13.055 1.00 97.06 96 ASN A N 1
ATOM 735 C CA . ASN A 1 96 ? -7.361 -5.329 13.903 1.00 97.06 96 ASN A CA 1
ATOM 736 C C . ASN A 1 96 ? -6.335 -4.540 14.726 1.00 97.06 96 ASN A C 1
ATOM 738 O O . ASN A 1 96 ? -5.246 -4.196 14.263 1.00 97.06 96 ASN A O 1
ATOM 742 N N . GLN A 1 97 ? -6.677 -4.272 15.985 1.00 96.44 97 GLN A N 1
ATOM 743 C CA . GLN A 1 97 ? -5.864 -3.430 16.863 1.00 96.44 97 GLN A CA 1
ATOM 744 C C . GLN A 1 97 ? -4.473 -4.005 17.160 1.00 96.44 97 GLN A C 1
ATOM 746 O O . GLN A 1 97 ? -3.599 -3.248 17.576 1.00 96.44 97 GLN A O 1
ATOM 751 N N . LYS A 1 98 ? -4.245 -5.313 16.975 1.00 96.69 98 LYS A N 1
ATOM 752 C CA . LYS A 1 98 ? -2.903 -5.897 17.122 1.00 96.69 98 LYS A CA 1
ATOM 753 C C . LYS A 1 98 ? -2.013 -5.471 15.956 1.00 96.69 98 LYS A C 1
ATOM 755 O O . LYS A 1 98 ? -1.001 -4.826 16.193 1.00 96.69 98 LYS A O 1
ATOM 760 N N . ALA A 1 99 ? -2.463 -5.705 14.723 1.00 96.19 99 ALA A N 1
ATOM 761 C CA . ALA A 1 99 ? -1.737 -5.316 13.514 1.00 96.19 99 ALA A CA 1
ATOM 762 C C . ALA A 1 99 ? -1.519 -3.794 13.426 1.00 96.19 99 ALA A C 1
ATOM 764 O O . ALA A 1 99 ? -0.432 -3.333 13.093 1.00 96.19 99 ALA A O 1
ATOM 765 N N . VAL A 1 100 ? -2.521 -2.989 13.803 1.00 96.81 100 VAL A N 1
ATOM 766 C CA . VAL A 1 100 ? -2.401 -1.518 13.792 1.00 96.81 100 VAL A CA 1
ATOM 767 C C . VAL A 1 100 ? -1.303 -1.007 14.735 1.00 96.81 100 VAL A C 1
ATOM 769 O O . VAL A 1 100 ? -0.647 -0.017 14.418 1.00 96.81 100 VAL A O 1
ATOM 772 N N . LYS A 1 101 ? -1.070 -1.665 15.878 1.00 96.81 101 LYS A N 1
ATOM 773 C CA . LYS A 1 101 ? -0.015 -1.269 16.831 1.00 96.81 101 LYS A CA 1
ATOM 774 C C . LYS A 1 101 ? 1.399 -1.525 16.310 1.00 96.81 101 LYS A C 1
ATOM 776 O O . LYS A 1 101 ? 2.334 -0.914 16.813 1.00 96.81 101 LYS A O 1
ATOM 781 N N . GLU A 1 102 ? 1.549 -2.404 15.326 1.00 96.69 102 GLU A N 1
ATOM 782 C CA . GLU A 1 102 ? 2.836 -2.750 14.711 1.00 96.69 102 GLU A CA 1
ATOM 783 C C . GLU A 1 102 ? 3.224 -1.792 13.571 1.00 96.69 102 GLU A C 1
ATOM 785 O O . GLU A 1 102 ? 4.325 -1.878 13.018 1.00 96.69 102 GLU A O 1
ATOM 790 N N . VAL A 1 103 ? 2.333 -0.859 13.213 1.00 97.38 103 VAL A N 1
ATOM 791 C CA . VAL A 1 103 ? 2.591 0.139 12.174 1.00 97.38 103 VAL A CA 1
ATOM 792 C C . VAL A 1 103 ? 3.617 1.161 12.661 1.00 97.38 103 VAL A C 1
ATOM 794 O O . VAL A 1 103 ? 3.324 2.019 13.496 1.00 97.38 103 VAL A O 1
ATOM 797 N N . ASP A 1 104 ? 4.804 1.119 12.063 1.00 97.12 104 ASP A N 1
ATOM 798 C CA . ASP A 1 104 ? 5.842 2.130 12.205 1.00 97.12 104 ASP A CA 1
ATOM 799 C C . ASP A 1 104 ? 5.736 3.126 11.037 1.00 97.12 104 ASP A C 1
ATOM 801 O O . ASP A 1 104 ? 5.969 2.740 9.889 1.00 97.12 104 ASP A O 1
ATOM 805 N N . PRO A 1 105 ? 5.425 4.416 11.278 1.00 93.88 105 PRO A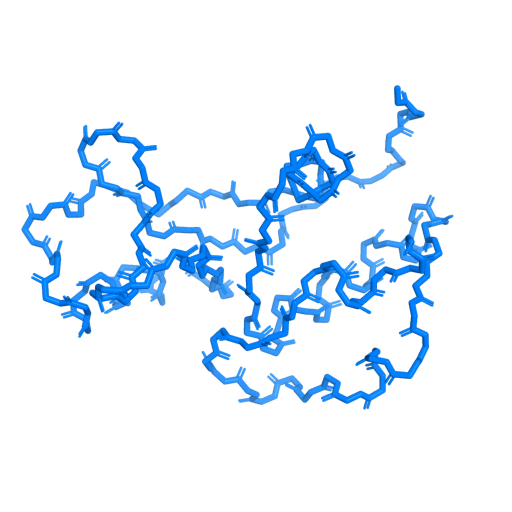 N 1
ATOM 806 C CA . PRO A 1 105 ? 5.383 5.429 10.220 1.00 93.88 105 PRO A CA 1
ATOM 807 C C . PRO A 1 105 ? 6.705 5.631 9.479 1.00 93.88 105 PRO A C 1
ATOM 809 O O . PRO A 1 105 ? 6.702 6.239 8.408 1.00 93.88 105 PRO A O 1
ATOM 812 N N . LYS A 1 106 ? 7.834 5.207 10.056 1.00 95.38 106 LYS A N 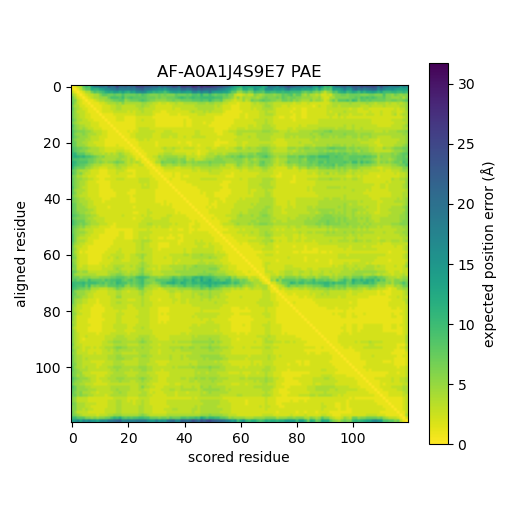1
ATOM 813 C CA . LYS A 1 106 ? 9.153 5.346 9.436 1.00 95.38 106 LYS A CA 1
ATOM 814 C C . LYS A 1 106 ? 9.456 4.239 8.438 1.00 95.38 106 LYS A C 1
ATOM 816 O O . LYS A 1 106 ? 10.394 4.410 7.663 1.00 95.38 106 LYS A O 1
ATOM 821 N N . GLU A 1 107 ? 8.675 3.162 8.415 1.00 95.19 107 GLU A N 1
ATOM 822 C CA . GLU A 1 107 ? 8.830 2.108 7.420 1.00 95.19 107 GLU A CA 1
ATOM 823 C C . GLU A 1 107 ? 8.633 2.676 6.009 1.00 95.19 107 GLU A C 1
ATOM 825 O O . GLU A 1 107 ? 7.610 3.299 5.707 1.00 95.19 107 GLU A O 1
ATOM 830 N N . GLN A 1 108 ? 9.636 2.477 5.160 1.00 90.19 108 GLN A N 1
ATOM 831 C CA . GLN A 1 108 ? 9.658 2.981 3.788 1.00 90.19 108 GLN A CA 1
ATOM 832 C C . GLN A 1 108 ? 9.258 1.906 2.781 1.00 90.19 108 GLN A C 1
ATOM 834 O O . GLN A 1 108 ? 8.841 2.252 1.675 1.00 90.19 108 GLN A O 1
ATOM 839 N N . GLU A 1 109 ? 9.376 0.631 3.151 1.00 89.69 109 GLU A N 1
ATOM 840 C CA . GLU A 1 109 ? 9.053 -0.482 2.274 1.00 89.69 109 GLU A CA 1
ATOM 841 C C . GLU A 1 109 ? 7.630 -1.006 2.524 1.00 89.69 109 GLU A C 1
ATOM 843 O O . GLU A 1 109 ? 7.199 -1.146 3.674 1.00 89.69 109 GLU A O 1
ATOM 848 N N . PRO A 1 110 ? 6.872 -1.311 1.457 1.00 92.62 110 PRO A N 1
ATOM 849 C CA . PRO A 1 110 ? 5.550 -1.898 1.585 1.00 92.62 110 PRO A CA 1
ATOM 850 C C . PRO A 1 110 ? 5.618 -3.267 2.262 1.00 92.62 110 PRO A C 1
ATOM 852 O O . PRO A 1 110 ? 6.150 -4.221 1.702 1.00 92.62 110 PRO A O 1
ATOM 855 N N . LYS A 1 111 ? 5.069 -3.365 3.475 1.00 93.81 111 LYS A N 1
ATOM 856 C CA . LYS A 1 111 ? 5.008 -4.632 4.229 1.00 93.81 111 LYS A CA 1
ATOM 857 C C . LYS A 1 111 ? 3.724 -4.819 5.025 1.00 93.81 111 LYS A C 1
ATOM 859 O O . LYS A 1 111 ? 3.405 -5.936 5.421 1.00 93.81 111 LYS A O 1
ATOM 864 N N . TYR A 1 112 ? 2.988 -3.739 5.279 1.00 95.88 112 TYR A N 1
ATOM 865 C CA . TYR A 1 112 ? 1.758 -3.803 6.056 1.00 95.88 112 TYR A CA 1
ATOM 866 C C . TYR A 1 112 ? 0.604 -4.246 5.163 1.00 95.88 112 TYR A C 1
ATOM 868 O O . TYR A 1 112 ? 0.198 -3.511 4.263 1.00 95.88 112 TYR A O 1
ATOM 876 N N . SER A 1 113 ? 0.087 -5.444 5.424 1.00 94.50 113 SER A N 1
ATOM 877 C CA . SER A 1 113 ? -1.078 -6.007 4.743 1.00 94.50 113 SER A CA 1
ATOM 878 C C . SER A 1 113 ? -2.354 -5.259 5.131 1.00 94.50 113 SER A C 1
ATOM 880 O O . SER A 1 113 ? -2.688 -5.145 6.316 1.00 94.50 113 SER A O 1
ATOM 882 N N . CYS A 1 114 ? -3.104 -4.777 4.139 1.00 93.50 114 CYS A N 1
ATOM 883 C CA . CYS A 1 114 ? -4.412 -4.163 4.378 1.00 93.50 114 CYS A CA 1
ATOM 884 C C . CYS A 1 114 ? -5.399 -5.163 4.966 1.00 93.50 114 CYS A C 1
ATOM 886 O O . CYS A 1 114 ? -6.152 -4.816 5.878 1.00 93.50 114 CYS A O 1
ATOM 888 N N . ARG A 1 115 ? -5.362 -6.405 4.476 1.00 92.50 115 ARG A N 1
ATOM 889 C CA . ARG A 1 115 ? -6.213 -7.486 4.971 1.00 92.50 115 ARG A CA 1
ATOM 890 C C . ARG A 1 115 ? -5.937 -7.787 6.443 1.00 92.50 115 ARG A C 1
ATOM 892 O O . ARG A 1 115 ? -6.877 -7.834 7.223 1.00 92.50 115 ARG A O 1
ATOM 899 N N . GLN A 1 116 ? -4.669 -7.889 6.849 1.00 93.88 116 GLN A N 1
ATOM 900 C CA . GLN A 1 116 ? -4.305 -8.131 8.255 1.00 93.88 116 GLN A CA 1
ATOM 901 C C . GLN A 1 116 ? -4.676 -6.974 9.191 1.00 93.88 116 GLN A C 1
ATOM 903 O O . GLN A 1 116 ? -4.933 -7.202 10.375 1.00 93.88 116 GLN A O 1
ATOM 908 N N . MET A 1 117 ? -4.682 -5.734 8.687 1.00 94.94 117 MET A N 1
ATOM 909 C CA . MET A 1 117 ? -5.066 -4.548 9.460 1.00 94.94 117 MET A CA 1
ATOM 910 C C . MET A 1 117 ? -6.580 -4.430 9.684 1.00 94.94 117 MET A C 1
ATOM 912 O O . MET A 1 117 ? -6.998 -3.676 10.564 1.00 94.94 117 MET A O 1
ATOM 916 N N . LEU A 1 118 ? -7.402 -5.166 8.938 1.00 93.12 118 LEU A N 1
ATOM 917 C CA . LEU A 1 118 ? -8.853 -5.238 9.120 1.00 93.12 118 LEU A CA 1
ATOM 918 C C . LEU A 1 118 ? -9.234 -6.475 9.960 1.00 93.12 118 LEU A C 1
ATOM 920 O O . LEU A 1 118 ? -8.459 -7.420 10.068 1.00 93.12 118 LEU A O 1
ATOM 924 N N . THR A 1 119 ? -10.408 -6.467 10.599 1.00 86.12 119 THR A N 1
ATOM 925 C CA . THR A 1 119 ? -10.922 -7.591 11.423 1.00 86.12 119 THR A CA 1
ATOM 926 C C . THR A 1 119 ? -11.698 -8.650 10.630 1.00 86.12 119 THR A C 1
ATOM 928 O O . THR A 1 119 ? -12.524 -9.352 11.208 1.00 86.12 119 THR A O 1
ATOM 931 N N . LEU A 1 120 ? -11.477 -8.730 9.317 1.00 69.25 120 LEU A N 1
ATOM 932 C CA . LEU A 1 120 ? -12.263 -9.561 8.398 1.00 69.25 120 LEU A CA 1
ATOM 933 C C . LEU A 1 120 ? -12.109 -11.062 8.648 1.00 69.25 120 LEU A C 1
ATOM 935 O O . LEU A 1 120 ? -10.964 -11.501 8.900 1.00 69.25 120 LEU A O 1
#

Sequence (120 aa):
MRKLKHNPSIGYHAIDKTLSVMGPPGTELNPVFATKEKAREAAKRYGLEKDFFMAGELWLGGVLGVVLDDVGDIQMDGVCAQRFVRACQRNGIELNQKAVKEVDPKEQEPKYSCRQMLTL

Secondary structure (DSSP, 8-state):
-PPPS---EEEEEEEETTSPBP-STT----EEBSSHHHHHHHHHHTT-TTTEEEEEEEEHHHHHHHHHHSS---EE-HHHHHHHHHHHHHHT--B-HHHHHT--TT--S--EEHHHHB--

Radius of gyration: 13.76 Å; Cα contacts (8 Å, |Δi|>4): 230; chains: 1; bounding box: 37×23×37 Å

Mean predicted aligned error: 3.45 Å

Solvent-accessible surface area (backbone atoms only — not comparable to full-atom values): 6530 Å² total; per-residue (Å²): 130,84,83,73,82,58,73,52,75,35,25,12,26,20,23,30,81,85,74,43,71,54,40,56,80,99,55,92,50,38,44,28,23,71,39,54,67,55,12,52,50,45,30,48,75,48,72,38,52,90,46,56,62,47,55,44,79,39,32,48,65,56,53,49,46,37,52,73,76,43,93,58,63,43,22,19,10,17,53,18,46,52,44,44,54,55,45,31,56,74,52,71,47,70,59,24,68,69,53,56,70,70,63,47,62,80,43,79,62,54,68,47,45,52,56,63,34,31,69,122

pLDDT: mean 92.68, std 6.4, range [58.19, 97.75]